Protein AF-A0A376TUT6-F1 (afdb_monomer_lite)

Radius of gyration: 15.47 Å; chains: 1; bounding box: 30×31×49 Å

Structure (mmCIF, N/CA/C/O backbone):
data_AF-A0A376TUT6-F1
#
_entry.id   AF-A0A376TUT6-F1
#
loop_
_atom_site.group_PDB
_atom_site.id
_atom_site.type_symbol
_atom_site.label_atom_id
_atom_site.label_alt_id
_atom_site.label_comp_id
_atom_site.label_asym_id
_atom_site.label_entity_id
_atom_site.label_seq_id
_atom_site.pdbx_PDB_ins_code
_atom_site.Cartn_x
_atom_site.Cartn_y
_atom_site.Cartn_z
_atom_site.occupancy
_atom_site.B_iso_or_equiv
_atom_site.auth_seq_id
_atom_site.auth_comp_id
_atom_site.auth_asym_id
_atom_site.auth_atom_id
_atom_site.pdbx_PDB_model_num
ATOM 1 N N . MET A 1 1 ? 11.213 0.897 -31.874 1.00 56.28 1 MET A N 1
ATOM 2 C CA . MET A 1 1 ? 10.456 1.001 -30.610 1.00 56.28 1 MET A CA 1
ATOM 3 C C . MET A 1 1 ? 9.470 2.137 -30.786 1.00 56.28 1 MET A C 1
ATOM 5 O O . MET A 1 1 ? 9.918 3.214 -31.166 1.00 56.28 1 MET A O 1
ATOM 9 N N . PRO A 1 2 ? 8.162 1.908 -30.633 1.00 76.69 2 PRO A N 1
ATOM 10 C CA . PRO A 1 2 ? 7.207 3.007 -30.631 1.00 76.69 2 PRO A CA 1
ATOM 11 C C . PRO A 1 2 ? 7.509 3.902 -29.421 1.00 76.69 2 PRO A C 1
ATOM 13 O O . PRO A 1 2 ? 7.634 3.418 -28.301 1.00 76.69 2 PRO A O 1
ATOM 16 N N . ALA A 1 3 ? 7.752 5.189 -29.666 1.00 82.06 3 ALA A N 1
ATOM 17 C CA . ALA A 1 3 ? 8.365 6.084 -28.681 1.00 82.06 3 ALA A CA 1
ATOM 18 C C . ALA A 1 3 ? 7.422 6.511 -27.540 1.00 82.06 3 ALA A C 1
ATOM 20 O O . ALA A 1 3 ? 7.892 7.029 -26.534 1.00 82.06 3 ALA A O 1
ATOM 21 N N . LEU A 1 4 ? 6.108 6.322 -27.704 1.00 88.94 4 LEU A N 1
ATOM 22 C CA . LEU A 1 4 ? 5.067 6.826 -26.798 1.00 88.94 4 LEU A CA 1
ATOM 23 C C . LEU A 1 4 ? 3.965 5.791 -26.528 1.00 88.94 4 LEU A C 1
ATOM 25 O O . LEU A 1 4 ? 2.872 6.148 -26.092 1.00 88.94 4 LEU A O 1
ATOM 29 N N . ASP A 1 5 ? 4.231 4.514 -26.802 1.00 92.56 5 ASP A N 1
ATOM 30 C CA . ASP A 1 5 ? 3.269 3.472 -26.465 1.00 92.56 5 ASP A CA 1
ATOM 31 C C . ASP A 1 5 ? 3.158 3.340 -24.945 1.00 92.56 5 ASP A C 1
ATOM 33 O O . ASP A 1 5 ? 4.154 3.335 -24.218 1.00 92.56 5 ASP A O 1
ATOM 37 N N . LEU A 1 6 ? 1.919 3.234 -24.464 1.00 90.00 6 LEU A N 1
ATOM 38 C CA . LEU A 1 6 ? 1.638 3.109 -23.041 1.00 90.00 6 LEU A CA 1
ATOM 39 C C . LEU A 1 6 ? 2.178 1.780 -22.509 1.00 90.00 6 LEU A C 1
ATOM 41 O O . LEU A 1 6 ? 1.757 0.702 -22.938 1.00 90.00 6 LEU A O 1
ATOM 45 N N . ILE A 1 7 ? 3.053 1.866 -21.510 1.00 91.00 7 ILE A N 1
ATOM 46 C CA . ILE A 1 7 ? 3.464 0.714 -20.712 1.00 91.00 7 ILE A CA 1
ATOM 47 C C . ILE A 1 7 ? 2.315 0.399 -19.757 1.00 91.00 7 ILE A C 1
ATOM 49 O O . ILE A 1 7 ? 1.919 1.244 -18.957 1.00 91.00 7 ILE A O 1
ATOM 53 N N . ARG A 1 8 ? 1.746 -0.804 -19.869 1.00 91.12 8 ARG A N 1
ATOM 54 C CA . ARG A 1 8 ? 0.619 -1.226 -19.032 1.00 91.12 8 ARG A CA 1
ATOM 55 C C . ARG A 1 8 ? 1.140 -1.782 -17.706 1.00 91.12 8 ARG A C 1
ATOM 57 O O . ARG A 1 8 ? 1.787 -2.827 -17.746 1.00 91.12 8 ARG A O 1
ATOM 64 N N . PRO A 1 9 ? 0.851 -1.134 -16.567 1.00 92.12 9 PRO A N 1
ATOM 65 C CA . PRO A 1 9 ? 1.193 -1.682 -15.266 1.00 92.12 9 PRO A CA 1
ATOM 66 C C . PRO A 1 9 ? 0.249 -2.830 -14.898 1.00 92.12 9 PRO A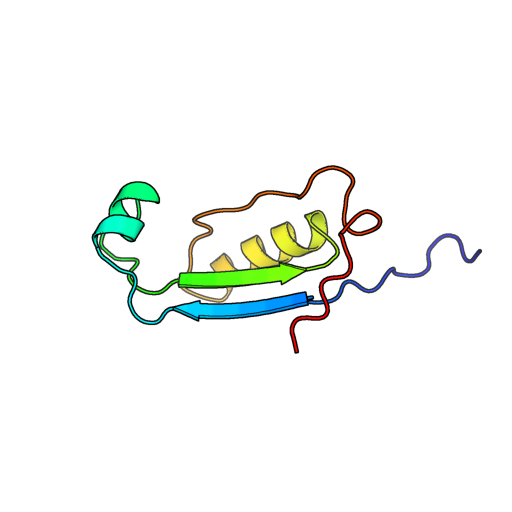 C 1
ATOM 68 O O . PRO A 1 9 ? -0.888 -2.913 -15.378 1.00 92.12 9 PRO A O 1
ATOM 71 N N . SER A 1 10 ? 0.716 -3.708 -14.024 1.00 91.50 10 SER A N 1
ATOM 72 C CA . SER A 1 10 ? 0.012 -4.898 -13.564 1.00 91.50 10 SER A CA 1
ATOM 73 C C . SER A 1 10 ? 0.111 -5.063 -12.048 1.00 91.50 10 SER A C 1
ATOM 75 O O . SER A 1 10 ? 1.134 -4.791 -11.416 1.00 91.50 10 SER A O 1
ATOM 77 N N . VAL A 1 11 ? -0.986 -5.527 -11.447 1.00 92.31 11 VAL A N 1
ATOM 78 C CA . VAL A 1 11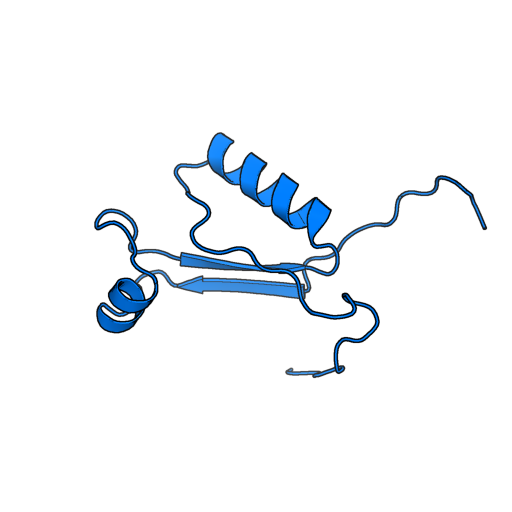 ? -1.032 -5.877 -10.024 1.00 92.31 11 VAL A CA 1
ATOM 79 C C . VAL A 1 11 ? -0.411 -7.260 -9.852 1.00 92.31 11 VAL A C 1
ATOM 81 O O . VAL A 1 11 ? -0.845 -8.221 -10.483 1.00 92.31 11 VAL A O 1
ATOM 84 N N . THR A 1 12 ? 0.598 -7.364 -8.991 1.00 90.38 12 THR A N 1
ATOM 85 C CA . THR A 1 12 ? 1.351 -8.608 -8.766 1.00 90.38 12 THR A CA 1
ATOM 86 C C . THR A 1 12 ? 0.802 -9.420 -7.599 1.00 90.38 12 THR A C 1
ATOM 88 O O . THR A 1 12 ? 0.810 -10.646 -7.657 1.00 90.38 12 THR A O 1
ATOM 91 N N . ALA A 1 13 ? 0.302 -8.764 -6.549 1.00 92.00 13 ALA A N 1
ATOM 92 C CA . ALA A 1 13 ? -0.380 -9.424 -5.441 1.00 92.00 13 ALA A CA 1
ATOM 93 C C . ALA A 1 13 ? -1.351 -8.470 -4.735 1.00 92.00 13 ALA A C 1
ATOM 95 O O . ALA A 1 13 ? -1.153 -7.255 -4.700 1.00 92.00 13 ALA A O 1
ATOM 96 N N . MET A 1 14 ? -2.396 -9.047 -4.139 1.00 94.31 14 MET A N 1
ATOM 97 C CA . MET A 1 14 ? -3.409 -8.333 -3.366 1.00 94.31 14 MET A CA 1
ATOM 98 C C . MET A 1 14 ? -3.870 -9.194 -2.187 1.00 94.31 14 MET A C 1
ATOM 100 O O . MET A 1 14 ? -4.139 -10.388 -2.342 1.00 94.31 14 MET A O 1
ATOM 104 N N . ARG A 1 15 ? -4.013 -8.587 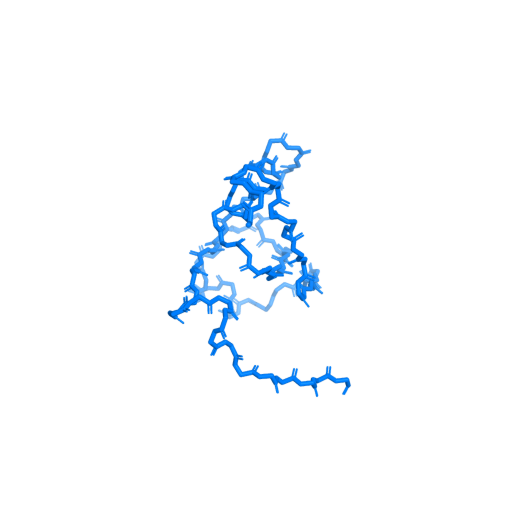-1.006 1.00 95.69 15 ARG A N 1
ATOM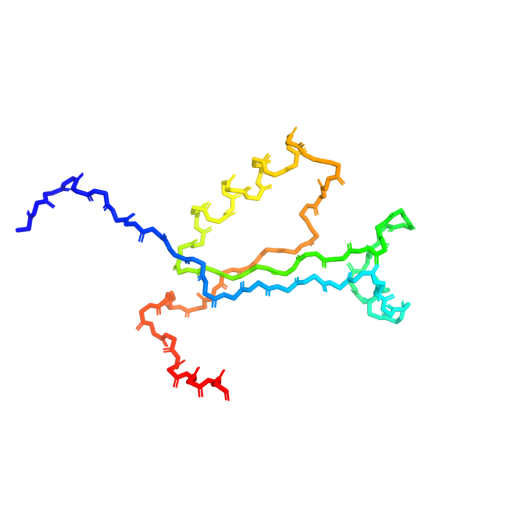 105 C CA . ARG A 1 15 ? -4.578 -9.240 0.181 1.00 95.69 15 ARG A CA 1
ATOM 106 C C . ARG A 1 15 ? -5.285 -8.228 1.073 1.00 95.69 15 ARG A C 1
ATOM 108 O O . ARG A 1 15 ? -4.789 -7.128 1.277 1.00 95.69 15 ARG A O 1
ATOM 115 N N . VAL A 1 16 ? -6.404 -8.634 1.668 1.00 94.81 16 VAL A N 1
ATOM 116 C CA . VAL A 1 16 ? -7.095 -7.853 2.701 1.00 94.81 16 VAL A CA 1
ATOM 117 C C . VAL A 1 16 ? -6.963 -8.566 4.041 1.00 94.81 16 VAL A C 1
ATOM 119 O O . VAL A 1 16 ? -7.204 -9.770 4.143 1.00 94.81 16 VAL A O 1
ATOM 122 N N . ILE A 1 17 ? -6.583 -7.816 5.069 1.00 94.06 17 ILE A N 1
ATOM 123 C CA . ILE A 1 17 ? -6.590 -8.237 6.467 1.00 94.06 17 ILE A CA 1
ATOM 124 C C . ILE A 1 17 ? -7.783 -7.541 7.123 1.00 94.06 17 ILE A C 1
ATOM 126 O O . ILE A 1 17 ? -7.738 -6.339 7.368 1.00 94.06 17 ILE A O 1
ATOM 130 N N . ALA A 1 18 ? -8.856 -8.290 7.388 1.00 92.50 18 ALA A N 1
ATOM 131 C CA . ALA A 1 18 ? -10.098 -7.735 7.940 1.00 92.50 18 ALA A CA 1
ATOM 132 C C . ALA A 1 18 ? -9.943 -7.223 9.384 1.00 92.50 18 ALA A C 1
ATOM 134 O O . ALA A 1 18 ? -10.606 -6.274 9.791 1.00 92.50 18 ALA A O 1
ATOM 135 N N . SER A 1 19 ? -9.067 -7.853 10.169 1.00 93.50 19 SER A N 1
ATOM 136 C CA . SER A 1 19 ? -8.740 -7.411 11.521 1.00 93.50 19 SER A CA 1
ATOM 137 C C . SER A 1 19 ? -7.255 -7.607 11.776 1.00 93.50 19 SER A C 1
ATOM 139 O O . SER A 1 19 ? -6.754 -8.732 11.784 1.00 93.50 19 SER A O 1
ATOM 141 N N . VAL A 1 20 ? -6.538 -6.496 11.916 1.00 92.44 20 VAL A N 1
ATOM 142 C CA . VAL A 1 20 ? -5.106 -6.501 12.211 1.00 92.44 20 VAL A CA 1
ATOM 143 C C . VAL A 1 20 ? -4.850 -6.884 13.674 1.00 92.44 20 VAL A C 1
ATOM 145 O O . VAL A 1 20 ? -5.589 -6.486 14.575 1.00 92.44 20 VAL A O 1
ATOM 148 N N . ASN A 1 21 ? -3.779 -7.642 13.923 1.00 93.31 21 ASN A N 1
ATOM 149 C CA . ASN A 1 21 ? -3.309 -7.911 15.281 1.00 93.31 21 ASN A CA 1
ATOM 150 C C . ASN A 1 21 ? -2.935 -6.587 15.979 1.00 93.31 21 ASN A C 1
ATOM 152 O O . ASN A 1 21 ? -2.265 -5.737 15.391 1.00 93.31 21 ASN A O 1
ATOM 156 N N . ALA A 1 22 ? -3.335 -6.432 17.244 1.00 90.06 22 ALA A N 1
ATOM 157 C CA . ALA A 1 22 ? -3.050 -5.258 18.059 1.00 90.06 22 ALA A CA 1
ATOM 158 C C . ALA A 1 22 ? -1.550 -4.939 18.166 1.00 90.06 22 ALA A C 1
ATOM 160 O O . ALA A 1 22 ? -1.187 -3.767 18.178 1.00 90.06 22 ALA A O 1
ATOM 161 N N . GLU A 1 23 ? -0.671 -5.945 18.222 1.00 93.31 23 GLU A N 1
ATOM 162 C CA . GLU A 1 23 ? 0.778 -5.698 18.280 1.00 93.31 23 GLU A CA 1
ATOM 163 C C . GLU A 1 23 ? 1.292 -5.084 16.978 1.00 93.31 23 GLU A C 1
ATOM 165 O O . GLU A 1 23 ? 1.959 -4.051 16.995 1.00 93.31 23 GLU A O 1
ATOM 170 N N . PHE A 1 24 ? 0.880 -5.656 15.847 1.00 91.19 24 PHE A N 1
ATOM 171 C CA . PHE A 1 24 ? 1.273 -5.184 14.524 1.00 91.19 24 PHE A CA 1
ATOM 172 C C . PHE A 1 24 ? 0.705 -3.791 14.217 1.00 91.19 24 PHE A C 1
ATOM 174 O O . PHE A 1 24 ? 1.386 -2.947 13.638 1.00 91.19 24 PHE A O 1
ATOM 181 N N . ALA A 1 25 ? -0.511 -3.498 14.686 1.00 91.12 25 ALA A N 1
ATOM 182 C CA . ALA A 1 25 ? -1.098 -2.164 14.596 1.00 91.12 25 ALA A CA 1
ATOM 183 C C . ALA A 1 25 ? -0.288 -1.104 15.360 1.00 91.12 25 ALA A C 1
ATOM 185 O O . ALA A 1 25 ? -0.169 0.027 14.889 1.00 91.12 25 ALA A O 1
ATOM 186 N N . ARG A 1 26 ? 0.287 -1.459 16.519 1.00 90.88 26 ARG A N 1
ATOM 187 C CA . ARG A 1 26 ? 1.151 -0.552 17.293 1.00 90.88 26 ARG A CA 1
ATOM 188 C C . ARG A 1 26 ? 2.477 -0.296 16.588 1.00 90.88 26 ARG A C 1
ATOM 190 O O . ARG A 1 26 ? 2.915 0.849 16.551 1.00 90.88 26 ARG A O 1
ATOM 197 N N . GLU A 1 27 ? 3.092 -1.326 16.009 1.00 93.12 27 GLU A N 1
ATOM 198 C CA . GLU A 1 27 ? 4.338 -1.175 15.242 1.00 93.12 27 GLU A CA 1
ATOM 199 C C . GLU A 1 27 ? 4.150 -0.286 14.010 1.00 93.12 27 GLU A C 1
ATOM 201 O O . GLU A 1 27 ? 4.960 0.605 13.754 1.00 93.12 27 GLU A O 1
ATOM 206 N N . LEU A 1 28 ? 3.035 -0.470 13.299 1.00 91.25 28 LEU A N 1
ATOM 207 C CA . LEU A 1 28 ? 2.638 0.360 12.161 1.00 91.25 28 LEU A CA 1
ATOM 208 C C . LEU A 1 28 ? 2.090 1.737 12.567 1.00 91.25 28 LEU A C 1
ATOM 210 O O . LEU A 1 28 ? 1.788 2.546 11.693 1.00 91.25 28 LEU A O 1
ATOM 214 N N . LYS A 1 29 ? 1.973 2.016 13.874 1.00 92.94 29 LYS A N 1
ATOM 215 C CA . LYS A 1 29 ? 1.445 3.269 14.439 1.00 92.94 29 LYS A CA 1
ATOM 216 C C . LYS A 1 29 ? 0.073 3.643 13.868 1.00 92.94 29 LYS A C 1
ATOM 218 O O . LYS A 1 29 ? -0.191 4.806 13.570 1.00 92.94 29 LYS A O 1
ATOM 223 N N . LEU A 1 30 ? -0.799 2.645 13.719 1.00 90.50 30 LEU A N 1
ATOM 224 C CA 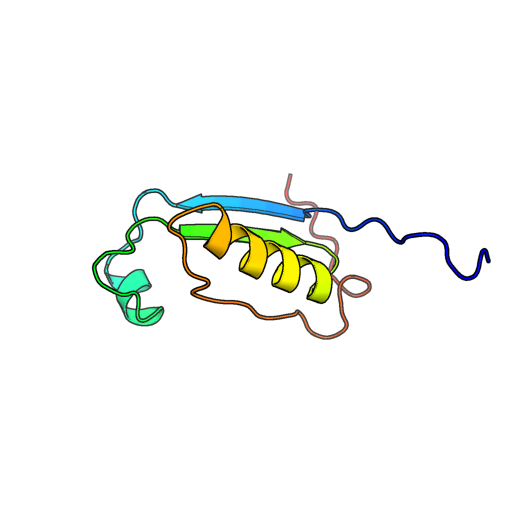. LEU A 1 30 ? -2.128 2.838 13.152 1.00 90.50 30 LEU A CA 1
ATOM 225 C C . LEU A 1 30 ? -3.015 3.680 14.077 1.00 90.50 30 LEU A C 1
ATOM 227 O O . LEU A 1 30 ? -3.034 3.450 15.292 1.00 90.50 30 LEU A O 1
ATOM 231 N N . PRO A 1 31 ? -3.807 4.611 13.522 1.00 90.25 31 PRO A N 1
ATOM 232 C CA . PRO A 1 31 ? -4.827 5.303 14.288 1.00 90.25 31 PRO A CA 1
ATOM 233 C C . PRO A 1 31 ? -5.961 4.337 14.688 1.00 90.25 31 PRO A C 1
ATOM 235 O O . PRO A 1 31 ? -6.226 3.348 14.002 1.00 90.25 31 PRO A O 1
ATOM 238 N N . PRO A 1 32 ? -6.682 4.615 15.789 1.00 87.88 32 PRO A N 1
ATOM 239 C CA . PRO A 1 32 ? -7.607 3.659 16.409 1.00 87.88 32 PRO A CA 1
ATOM 240 C C . PRO A 1 32 ? -8.824 3.291 15.546 1.00 87.88 32 PRO A C 1
ATOM 242 O O . PRO A 1 32 ? -9.474 2.279 15.813 1.00 87.88 32 PRO A O 1
ATOM 245 N N . HIS A 1 33 ? -9.140 4.095 14.529 1.00 89.94 33 HIS A N 1
ATOM 246 C CA . HIS A 1 33 ? -10.246 3.850 13.606 1.00 89.94 33 HIS A CA 1
ATOM 247 C C . HIS A 1 33 ? -9.869 2.897 12.453 1.00 89.94 33 HIS A C 1
ATOM 249 O O . HIS A 1 33 ? -10.761 2.325 11.828 1.00 89.94 33 HIS A O 1
ATOM 255 N N . ILE A 1 34 ? -8.574 2.662 12.197 1.00 90.75 34 ILE A N 1
ATOM 256 C CA . ILE A 1 34 ? -8.103 1.738 11.156 1.00 90.75 34 ILE A CA 1
ATOM 257 C C . ILE A 1 34 ? -7.863 0.362 11.777 1.00 90.75 34 ILE A C 1
ATOM 259 O O . ILE A 1 34 ? -6.886 0.132 12.487 1.00 90.75 34 ILE A O 1
ATOM 263 N N . ARG A 1 35 ? -8.769 -0.579 11.494 1.00 91.38 35 ARG A N 1
ATOM 264 C CA . ARG A 1 35 ? -8.637 -1.994 11.902 1.00 91.38 35 ARG A CA 1
ATOM 265 C C . ARG A 1 35 ? -8.481 -2.972 10.747 1.00 91.38 35 ARG A C 1
ATOM 267 O O . ARG A 1 35 ? -8.056 -4.104 10.972 1.00 91.38 35 ARG A O 1
ATOM 274 N N . SER A 1 36 ? -8.820 -2.532 9.540 1.00 93.38 36 SER A N 1
ATOM 275 C CA . SER A 1 36 ? -8.665 -3.301 8.308 1.00 93.38 36 SER A CA 1
ATOM 276 C C . SER A 1 36 ? -7.493 -2.747 7.505 1.00 93.38 36 SER A C 1
ATOM 278 O O . SER A 1 36 ? -7.329 -1.532 7.429 1.00 93.38 36 SER A O 1
ATOM 280 N N . LEU A 1 37 ? -6.700 -3.626 6.895 1.00 93.50 37 LEU A N 1
ATOM 281 C CA . LEU A 1 37 ? -5.575 -3.253 6.033 1.00 93.50 37 LEU A CA 1
ATOM 282 C C . LEU A 1 37 ? -5.721 -3.907 4.661 1.00 93.50 37 LEU A C 1
ATOM 284 O O . LEU A 1 37 ? -5.920 -5.120 4.561 1.00 93.50 37 LEU A O 1
ATOM 288 N N . GLY A 1 38 ? -5.583 -3.105 3.608 1.00 94.81 38 GLY A N 1
ATOM 289 C CA . GLY A 1 38 ? -5.411 -3.577 2.238 1.00 94.81 38 GLY A CA 1
ATOM 290 C C . GLY A 1 38 ? -3.932 -3.561 1.865 1.00 94.81 38 GLY A C 1
ATOM 291 O O . GLY A 1 38 ? -3.274 -2.533 1.993 1.00 94.81 38 GLY A O 1
ATOM 292 N N . LEU A 1 39 ? -3.409 -4.698 1.416 1.00 94.88 39 LEU A N 1
ATOM 293 C CA . LEU A 1 39 ? -2.051 -4.844 0.905 1.00 94.88 39 LEU A CA 1
ATOM 294 C C . LEU A 1 39 ? -2.123 -5.037 -0.607 1.00 94.88 39 LEU A C 1
ATOM 296 O O . LEU A 1 39 ? -2.819 -5.938 -1.083 1.00 94.88 39 LEU A O 1
ATOM 300 N N . ILE A 1 40 ? -1.386 -4.216 -1.345 1.00 94.56 40 ILE A N 1
ATOM 301 C CA . ILE A 1 40 ? -1.279 -4.287 -2.800 1.00 94.56 40 ILE A CA 1
ATOM 302 C C . ILE A 1 40 ? 0.185 -4.146 -3.209 1.00 94.56 40 ILE A C 1
ATOM 304 O O . ILE A 1 40 ? 0.920 -3.331 -2.653 1.00 94.56 40 ILE A O 1
ATOM 308 N N . SER A 1 41 ? 0.610 -4.948 -4.179 1.00 92.50 41 SER A N 1
ATOM 309 C CA . SER A 1 41 ? 1.883 -4.775 -4.872 1.00 92.50 41 SER A CA 1
ATOM 310 C C . SER A 1 41 ? 1.655 -4.757 -6.375 1.00 92.50 41 SER A C 1
ATOM 312 O O . SER A 1 41 ? 0.814 -5.490 -6.898 1.00 92.50 41 SER A O 1
ATOM 314 N N . ALA A 1 42 ? 2.438 -3.953 -7.082 1.00 92.19 42 ALA A N 1
ATOM 315 C CA . ALA A 1 42 ? 2.386 -3.816 -8.531 1.00 92.19 42 ALA A CA 1
ATOM 316 C C . ALA A 1 42 ? 3.804 -3.714 -9.104 1.00 92.19 42 ALA A C 1
ATOM 318 O O . ALA A 1 42 ? 4.783 -3.662 -8.357 1.00 92.19 42 ALA A O 1
ATOM 319 N N . ASP A 1 43 ? 3.910 -3.736 -10.424 1.00 90.94 43 ASP A N 1
ATOM 320 C CA . ASP A 1 43 ? 5.171 -3.601 -11.161 1.00 90.94 43 ASP A CA 1
ATOM 321 C C . ASP A 1 43 ? 5.660 -2.147 -11.308 1.00 90.94 43 ASP A C 1
ATOM 323 O O . ASP A 1 43 ? 6.863 -1.918 -11.416 1.00 90.94 43 ASP A O 1
ATOM 327 N N . SER A 1 44 ? 4.752 -1.171 -11.279 1.00 91.75 44 SER A N 1
ATOM 328 C CA . SER A 1 44 ? 5.053 0.257 -11.383 1.00 91.75 44 SER A CA 1
ATOM 329 C C . SER A 1 44 ? 4.681 0.977 -10.094 1.00 91.75 44 SER A C 1
ATOM 331 O O . SER A 1 44 ? 3.516 1.020 -9.700 1.00 91.75 44 SER A O 1
ATOM 333 N N . ASP A 1 45 ? 5.673 1.551 -9.428 1.00 90.81 45 ASP A N 1
ATOM 334 C CA . ASP A 1 45 ? 5.519 2.245 -8.155 1.00 90.81 45 ASP A CA 1
ATOM 335 C C . ASP A 1 45 ? 4.825 3.600 -8.303 1.00 90.81 45 ASP A C 1
ATOM 337 O O . ASP A 1 45 ? 3.831 3.828 -7.617 1.00 90.81 45 ASP A O 1
ATOM 341 N N . ASP A 1 46 ? 5.254 4.451 -9.238 1.00 92.50 46 ASP A N 1
ATOM 342 C CA . ASP A 1 46 ? 4.636 5.770 -9.456 1.00 92.50 46 ASP A CA 1
ATOM 343 C C . ASP A 1 46 ? 3.145 5.665 -9.801 1.00 92.50 46 ASP A C 1
ATOM 345 O O . ASP A 1 46 ? 2.309 6.365 -9.222 1.00 92.50 46 ASP A O 1
ATOM 349 N N . VAL A 1 47 ? 2.777 4.734 -10.690 1.00 93.38 47 VAL A N 1
ATOM 350 C CA . VAL A 1 47 ? 1.363 4.503 -11.021 1.00 93.38 47 VAL A CA 1
ATOM 351 C C . VAL A 1 47 ? 0.591 3.991 -9.805 1.00 93.38 47 VAL A C 1
ATOM 353 O O . VAL A 1 47 ? -0.562 4.368 -9.599 1.00 93.38 47 VAL A O 1
ATOM 356 N N . THR A 1 48 ? 1.224 3.176 -8.962 1.00 94.06 48 THR A N 1
ATOM 357 C CA . THR A 1 48 ? 0.595 2.672 -7.736 1.00 94.06 48 THR A CA 1
ATOM 358 C C . THR A 1 48 ? 0.392 3.773 -6.704 1.00 94.06 48 THR A C 1
ATOM 360 O O . THR A 1 48 ? -0.649 3.790 -6.052 1.00 94.06 48 THR A O 1
ATOM 363 N N . TYR A 1 49 ? 1.317 4.727 -6.575 1.00 94.81 49 TYR A N 1
ATOM 364 C CA . TYR A 1 49 ? 1.126 5.881 -5.695 1.00 94.81 49 TYR A CA 1
ATOM 365 C C . TYR A 1 49 ? -0.030 6.768 -6.164 1.00 94.81 49 TYR A C 1
ATOM 367 O O . TYR A 1 49 ? -0.846 7.176 -5.339 1.00 94.81 49 TYR A O 1
ATOM 375 N N . ILE A 1 50 ? -0.164 6.997 -7.474 1.00 95.88 50 ILE A N 1
ATOM 376 C CA . ILE A 1 50 ? -1.310 7.727 -8.042 1.00 95.88 50 ILE A CA 1
ATOM 377 C C . ILE A 1 50 ? -2.619 6.970 -7.781 1.00 95.88 50 ILE A C 1
ATOM 379 O O . ILE A 1 50 ? -3.612 7.568 -7.375 1.00 95.88 50 ILE A O 1
ATOM 383 N N . ALA A 1 51 ? -2.630 5.649 -7.969 1.00 94.62 51 ALA A N 1
ATOM 384 C CA . ALA A 1 51 ? -3.804 4.828 -7.683 1.00 94.62 51 ALA A CA 1
ATOM 385 C C . ALA A 1 51 ? -4.171 4.830 -6.188 1.00 94.62 51 ALA A C 1
ATOM 387 O O . ALA A 1 51 ? -5.353 4.802 -5.846 1.00 94.62 51 ALA A O 1
ATOM 388 N N . ALA A 1 52 ? -3.177 4.884 -5.297 1.00 93.25 52 ALA A N 1
ATOM 389 C CA . ALA A 1 52 ? -3.388 4.972 -3.858 1.00 93.25 52 ALA A CA 1
ATOM 390 C C . ALA A 1 52 ? -3.981 6.329 -3.449 1.00 93.25 52 ALA A C 1
ATOM 392 O O . ALA A 1 52 ? -4.929 6.348 -2.668 1.00 93.25 52 ALA A O 1
ATOM 393 N N . ASP A 1 53 ? -3.494 7.440 -4.014 1.00 94.25 53 ASP A N 1
ATOM 394 C CA . ASP A 1 53 ? -4.119 8.763 -3.855 1.00 94.25 53 ASP A CA 1
ATOM 395 C C . ASP A 1 53 ? -5.574 8.746 -4.336 1.00 94.25 53 ASP A C 1
ATOM 397 O O . ASP A 1 53 ? -6.480 9.169 -3.615 1.00 94.25 53 ASP A O 1
ATOM 401 N N . GLU A 1 54 ? -5.825 8.174 -5.517 1.00 96.69 54 GLU A N 1
ATOM 402 C CA . GLU A 1 54 ? -7.178 8.057 -6.058 1.00 96.69 54 GLU A CA 1
ATOM 403 C C . GLU A 1 54 ? -8.095 7.247 -5.137 1.00 96.69 54 GLU A C 1
ATOM 405 O O . GLU A 1 54 ? -9.230 7.652 -4.886 1.00 96.69 54 GLU A O 1
ATOM 410 N N . ALA A 1 55 ? -7.596 6.164 -4.540 1.00 94.81 55 ALA A N 1
ATOM 411 C CA . ALA A 1 55 ? -8.363 5.364 -3.592 1.00 94.81 55 ALA A CA 1
ATOM 412 C C . ALA A 1 55 ? -8.832 6.172 -2.368 1.00 94.81 55 ALA A C 1
ATOM 414 O O . ALA A 1 55 ? -9.962 5.969 -1.924 1.00 94.81 55 ALA A O 1
ATOM 415 N N . THR A 1 56 ? -8.027 7.116 -1.862 1.00 93.88 56 THR A N 1
ATOM 416 C CA . THR A 1 56 ? -8.421 7.970 -0.719 1.00 93.88 56 THR A CA 1
ATOM 417 C C . THR A 1 56 ? -9.564 8.936 -1.043 1.00 93.88 56 THR A C 1
ATOM 419 O O . THR A 1 56 ? -10.284 9.370 -0.147 1.00 93.88 56 THR A O 1
ATOM 422 N N . LYS A 1 57 ? -9.770 9.257 -2.327 1.00 95.50 57 LYS A N 1
ATOM 423 C CA . LYS A 1 57 ? -10.888 10.096 -2.789 1.00 95.50 57 LYS A CA 1
ATOM 424 C C . LYS A 1 57 ? -12.158 9.282 -3.029 1.00 95.50 57 LYS A C 1
ATOM 426 O O . LYS A 1 57 ? -13.257 9.796 -2.843 1.00 95.50 57 LYS A O 1
ATOM 431 N N . GLN A 1 58 ? -12.012 8.024 -3.442 1.00 96.62 58 GLN A N 1
ATOM 432 C CA . GLN A 1 58 ? -13.137 7.144 -3.776 1.00 96.62 58 GLN A CA 1
ATOM 433 C C . GLN A 1 58 ? -13.704 6.400 -2.558 1.00 96.62 58 GLN A C 1
ATOM 435 O O . GLN A 1 58 ? -14.870 6.007 -2.561 1.00 96.62 58 GLN A O 1
ATOM 440 N N . ALA A 1 59 ? -12.897 6.184 -1.519 1.00 94.19 59 ALA A N 1
ATOM 441 C CA . ALA A 1 59 ? -13.284 5.438 -0.329 1.00 94.19 59 ALA A CA 1
ATOM 442 C C . ALA A 1 59 ? -12.694 6.054 0.945 1.00 94.19 59 ALA A C 1
ATOM 444 O O . ALA A 1 59 ? -11.707 6.780 0.908 1.00 94.19 59 ALA A O 1
ATOM 445 N N . MET A 1 60 ? -13.278 5.715 2.098 1.00 93.12 60 MET A N 1
ATOM 446 C CA . MET A 1 60 ? -12.756 6.103 3.414 1.00 93.12 60 MET A CA 1
ATOM 447 C C . MET A 1 60 ? -11.523 5.264 3.778 1.00 93.12 60 MET A C 1
ATOM 449 O O . MET A 1 60 ? -11.592 4.364 4.617 1.00 93.12 60 MET A O 1
ATOM 453 N N . VAL A 1 61 ? -10.411 5.518 3.095 1.00 92.81 61 VAL A N 1
ATOM 454 C CA . VAL A 1 61 ? -9.135 4.823 3.278 1.00 92.81 61 VAL A CA 1
ATOM 455 C C . VAL A 1 61 ? -7.990 5.826 3.340 1.00 92.81 61 VAL A C 1
ATOM 457 O O . VAL A 1 61 ? -8.041 6.884 2.721 1.00 92.81 61 VAL A O 1
ATOM 460 N N . GLU A 1 62 ? -6.936 5.465 4.066 1.00 93.12 62 GLU A N 1
ATOM 461 C CA . GLU A 1 62 ? -5.712 6.256 4.188 1.00 93.12 62 GLU A CA 1
ATOM 462 C C . GLU A 1 62 ? -4.500 5.394 3.826 1.00 93.12 62 GLU A C 1
ATOM 464 O O . GLU A 1 62 ? -4.450 4.195 4.124 1.00 93.12 62 GLU A O 1
ATOM 469 N N . VAL A 1 63 ? -3.499 6.005 3.188 1.00 93.38 63 VAL A N 1
ATOM 470 C CA . VAL A 1 63 ? -2.249 5.320 2.846 1.00 93.38 63 VAL A CA 1
ATOM 471 C C . VAL A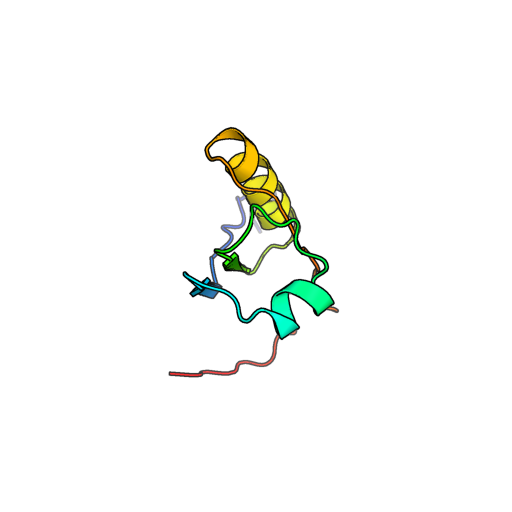 1 63 ? -1.357 5.267 4.083 1.00 93.38 63 VAL A C 1
ATOM 473 O O . VAL A 1 63 ? -0.681 6.230 4.426 1.00 93.38 63 VAL A O 1
ATOM 476 N N . VAL A 1 64 ? -1.344 4.116 4.754 1.00 92.25 64 VAL A N 1
ATOM 477 C CA . VAL A 1 64 ? -0.515 3.886 5.952 1.00 92.25 64 VAL A CA 1
ATOM 478 C C . VAL A 1 64 ? 0.963 3.701 5.597 1.00 92.25 64 VAL A C 1
ATOM 480 O O . VAL A 1 64 ? 1.850 4.138 6.327 1.00 92.25 64 VAL A O 1
ATOM 483 N N . TYR A 1 65 ? 1.243 2.999 4.498 1.00 92.44 65 TYR A N 1
ATOM 484 C CA . TYR A 1 65 ? 2.598 2.625 4.113 1.00 92.44 65 TYR A CA 1
ATOM 485 C C . TYR A 1 65 ? 2.725 2.558 2.594 1.00 92.44 65 TYR A C 1
ATOM 487 O O . TYR A 1 65 ? 1.883 1.969 1.921 1.00 92.44 65 TYR A O 1
ATOM 495 N N . GLY A 1 66 ? 3.813 3.116 2.070 1.00 91.62 66 GLY A N 1
ATOM 496 C CA . GLY A 1 66 ? 4.155 3.066 0.655 1.00 91.62 66 GLY A CA 1
ATOM 497 C C . GLY A 1 66 ? 5.665 3.154 0.489 1.00 91.62 66 GLY A C 1
ATOM 498 O O . GLY A 1 66 ? 6.284 4.115 0.944 1.00 91.62 66 GLY A O 1
ATOM 499 N N . ARG A 1 67 ? 6.268 2.121 -0.103 1.00 92.50 67 ARG A N 1
ATOM 500 C CA . ARG A 1 67 ? 7.701 2.073 -0.411 1.00 92.50 67 ARG A CA 1
ATOM 501 C C . ARG A 1 67 ? 7.939 1.317 -1.708 1.00 92.50 67 ARG A C 1
ATOM 503 O O . ARG A 1 67 ? 7.348 0.262 -1.930 1.00 92.50 67 ARG A O 1
ATOM 510 N N . SER A 1 68 ? 8.875 1.829 -2.495 1.00 90.19 68 SER A N 1
ATOM 511 C CA . SER A 1 68 ? 9.367 1.184 -3.708 1.00 90.19 68 SER A CA 1
ATOM 512 C C . SER A 1 68 ? 10.462 0.167 -3.377 1.00 90.19 68 SER A C 1
ATOM 514 O O . SER A 1 68 ? 11.152 0.276 -2.357 1.00 90.19 68 SER A O 1
ATOM 516 N N . LEU A 1 69 ? 10.634 -0.833 -4.241 1.00 88.44 69 LEU A N 1
ATOM 517 C CA . LEU A 1 69 ? 11.723 -1.802 -4.131 1.00 88.44 69 LEU A CA 1
ATOM 518 C C . LEU A 1 69 ? 12.985 -1.279 -4.824 1.00 88.44 69 LEU A C 1
ATOM 520 O O . LEU A 1 69 ? 12.917 -0.628 -5.867 1.00 88.44 69 LEU A O 1
ATOM 524 N N . TYR A 1 70 ? 14.149 -1.606 -4.264 1.00 85.62 70 TYR A N 1
ATOM 525 C CA . TYR A 1 70 ? 15.430 -1.249 -4.866 1.00 85.62 70 TYR A CA 1
ATOM 526 C C . TYR A 1 70 ? 15.625 -1.933 -6.224 1.00 85.62 70 TYR A C 1
ATOM 528 O O . TYR A 1 70 ? 15.298 -3.107 -6.382 1.00 85.62 70 TYR A O 1
ATOM 536 N N . ALA A 1 71 ? 16.186 -1.181 -7.177 1.00 85.81 71 ALA A N 1
ATOM 537 C CA . ALA A 1 71 ? 16.439 -1.592 -8.563 1.00 85.81 71 ALA A CA 1
ATOM 538 C C . ALA A 1 71 ? 15.185 -1.928 -9.414 1.00 85.81 71 ALA A C 1
ATOM 540 O O . ALA A 1 71 ? 15.310 -2.341 -10.567 1.00 85.81 71 ALA A O 1
ATOM 541 N N . GLY A 1 72 ? 13.984 -1.625 -8.905 1.00 83.69 72 GLY A N 1
ATOM 542 C CA . GLY A 1 72 ? 12.731 -1.685 -9.661 1.00 83.69 72 GLY A CA 1
ATOM 543 C C . GLY A 1 72 ? 12.215 -3.105 -9.923 1.00 83.69 72 GLY A C 1
ATOM 544 O O . GLY A 1 72 ? 12.774 -4.104 -9.470 1.00 83.69 72 GLY A O 1
ATOM 545 N N . ALA A 1 73 ? 11.107 -3.208 -10.662 1.00 79.06 73 ALA A N 1
ATOM 546 C CA . ALA A 1 73 ? 10.450 -4.494 -10.912 1.00 79.06 73 ALA A CA 1
ATOM 547 C C . ALA A 1 73 ? 11.271 -5.450 -11.798 1.00 79.06 73 ALA A C 1
ATOM 549 O O . ALA A 1 73 ? 11.143 -6.666 -11.662 1.00 79.06 73 ALA A O 1
ATOM 550 N N . GLY A 1 74 ? 12.148 -4.922 -12.659 1.00 81.00 74 GLY A N 1
ATOM 551 C CA . GLY A 1 74 ? 12.969 -5.723 -13.574 1.00 81.00 74 GLY A CA 1
ATOM 552 C C . GLY A 1 74 ? 14.025 -6.598 -12.888 1.00 81.00 74 GLY A C 1
ATOM 553 O O . GLY A 1 74 ? 14.475 -7.576 -13.476 1.00 81.00 74 GLY A O 1
ATOM 554 N N . THR A 1 75 ? 14.402 -6.288 -11.644 1.00 77.69 75 THR A N 1
ATOM 555 C CA . THR A 1 75 ? 15.399 -7.047 -10.868 1.00 77.69 75 THR A CA 1
ATOM 556 C C . THR A 1 75 ? 14.779 -7.921 -9.780 1.00 77.69 75 THR A C 1
ATOM 558 O O . THR A 1 75 ? 15.493 -8.435 -8.916 1.00 77.69 75 THR A O 1
ATOM 561 N N . ARG A 1 76 ? 13.450 -8.075 -9.765 1.00 69.75 76 ARG A N 1
ATOM 562 C CA . ARG A 1 76 ? 12.767 -8.851 -8.728 1.00 69.75 76 ARG A CA 1
ATOM 563 C C . ARG A 1 76 ? 13.097 -10.345 -8.886 1.00 69.75 76 ARG A C 1
ATOM 565 O O . ARG A 1 76 ? 12.966 -10.868 -9.993 1.00 69.75 76 ARG A O 1
ATOM 572 N N . PRO A 1 77 ? 13.478 -11.066 -7.813 1.00 65.31 77 PRO A N 1
ATOM 573 C CA . PRO A 1 77 ? 13.618 -12.514 -7.887 1.00 65.31 77 PRO A CA 1
ATOM 574 C C . PRO A 1 77 ? 12.269 -13.138 -8.263 1.00 65.31 77 PRO A C 1
ATOM 576 O O . PRO A 1 77 ? 11.231 -12.803 -7.683 1.00 65.31 77 PRO A O 1
ATOM 579 N N . VAL A 1 78 ? 12.282 -14.025 -9.258 1.00 57.97 78 VAL A N 1
ATOM 580 C CA . VAL A 1 78 ? 11.100 -14.784 -9.675 1.00 57.97 78 VAL A CA 1
ATOM 581 C C . VAL A 1 78 ? 10.814 -15.819 -8.594 1.00 57.97 78 VAL A C 1
ATOM 583 O O . VAL A 1 78 ? 11.348 -16.923 -8.609 1.00 57.97 78 VAL A O 1
ATOM 586 N N . THR A 1 79 ? 10.001 -15.445 -7.614 1.00 52.75 79 THR A N 1
ATOM 587 C CA . THR A 1 79 ? 9.379 -16.397 -6.699 1.00 52.75 79 THR A CA 1
ATOM 588 C C . THR A 1 79 ? 8.010 -16.762 -7.256 1.00 52.75 79 THR A C 1
ATOM 590 O O . THR A 1 79 ? 7.028 -16.042 -7.075 1.00 52.75 79 THR A O 1
ATOM 593 N N . ASP A 1 80 ? 7.968 -17.875 -7.988 1.00 45.84 80 ASP A N 1
ATOM 594 C CA . ASP A 1 80 ? 6.730 -18.595 -8.285 1.00 45.84 80 ASP A CA 1
ATOM 595 C C . ASP A 1 80 ? 6.248 -19.244 -6.980 1.00 45.84 80 ASP A C 1
ATOM 597 O O . ASP A 1 80 ? 6.592 -20.378 -6.662 1.00 45.84 80 ASP A O 1
ATOM 601 N N . CYS A 1 81 ? 5.534 -18.475 -6.159 1.00 43.88 81 CYS A N 1
ATOM 602 C CA . CYS A 1 81 ? 4.770 -19.020 -5.043 1.00 43.88 81 CYS A CA 1
ATOM 603 C C . CYS A 1 81 ? 3.346 -19.283 -5.538 1.00 43.88 81 CYS A C 1
ATOM 605 O O . CYS A 1 81 ? 2.439 -18.487 -5.284 1.00 43.88 81 CYS A O 1
ATOM 607 N N . ARG A 1 82 ? 3.185 -20.369 -6.296 1.00 37.22 82 ARG A N 1
ATOM 608 C CA . ARG A 1 82 ? 1.907 -21.080 -6.381 1.00 37.22 82 ARG A CA 1
ATOM 609 C C . ARG A 1 82 ? 1.662 -21.869 -5.104 1.00 37.22 82 ARG A C 1
ATOM 611 O O . ARG A 1 82 ? 2.644 -22.421 -4.561 1.00 37.22 82 ARG A O 1
#

InterPro domains:
  IPR037233 CcmK-like superfamily [G3DSA:3.30.70.1710] (8-79)
  IPR044870 Bacterial microcompartment (BMC) circularly permuted domain [PS51931] (1-82)

Organism: Escherichia coli (NCBI:txid562)

Secondary structure (DSSP, 8-state):
--TTPPP---EEEEEEESS--HHHHHHTT--TT---EEEEEES-HHHHHHHHHHHHHHSS-------PPTT-GGG-------

Sequence (82 aa):
MPALDLIRPSVTAMRVIASVNAEFARELKLPPHIRSLGLISADSDDVTYIAADEATKQAMVEVVYGRSLYAGAGTRPVTDCR

pLDDT: mean 87.7, std 12.27, range [37.22, 96.69]

Foldseek 3Di:
DPPDDDDDKDWPDKDKDQADDPVVCVVLVPDPVDGIDIDTDIQDQVVVVVVQVVCVVVDVDDCSDGDADPPGNVPDPPDPPD